Protein AF-A0A0X3BKA9-F1 (afdb_monomer_lite)

Radius of gyration: 15.28 Å; chains: 1; bounding box: 29×26×44 Å

pLDDT: mean 89.86, std 9.81, range [52.78, 97.75]

Sequence (62 aa):
MVFGYDYRRIIPAAVLMGGGFLLLVDDFARTIATTEVPLGILTAFVGAPIFAYLLILRGRES

Foldseek 3Di:
DPPPPPCVVVVVVCCCVVVVVLVVLCVVQVPPDPDRDDSVVSVCVVVVVVVVVVVVVVVVVD

InterPro domains:
  IPR000522 ABC transporter, permease protein, BtuC-like [PF01032] (1-56)
  IPR000522 ABC transporter, permease protein, BtuC-like [PTHR30472] (1-60)
  IPR037294 ABC transporter, BtuC-like [G3DSA:1.10.3470.10] (1-62)
  IPR037294 ABC transporter, BtuC-like [SSF81345] (1-56)

Organism: NCBI:txid83986

Structure (mmCIF, N/CA/C/O backbone):
data_AF-A0A0X3BKA9-F1
#
_entry.id   AF-A0A0X3BKA9-F1
#
loop_
_atom_site.group_PDB
_atom_site.id
_atom_site.type_symbol
_atom_site.label_atom_id
_atom_site.label_alt_id
_atom_site.label_comp_id
_atom_site.label_asym_id
_atom_site.label_entity_id
_atom_site.label_seq_id
_atom_site.pdbx_PDB_ins_code
_atom_site.Cartn_x
_atom_site.Cartn_y
_atom_site.Cartn_z
_atom_site.occupancy
_atom_site.B_iso_or_equiv
_atom_site.auth_seq_id
_atom_site.auth_comp_id
_atom_site.auth_asym_id
_atom_site.auth_atom_id
_atom_site.pdbx_PDB_model_num
ATOM 1 N N . MET A 1 1 ? -12.031 3.289 11.043 1.00 60.06 1 MET A N 1
ATOM 2 C CA . MET A 1 1 ? -13.118 4.296 11.033 1.00 60.06 1 MET A CA 1
ATOM 3 C C . MET A 1 1 ? -14.259 4.020 10.035 1.00 60.06 1 MET A C 1
ATOM 5 O O . MET A 1 1 ? -15.208 4.782 10.054 1.00 60.06 1 MET A O 1
ATOM 9 N N . VAL A 1 2 ? -14.271 2.919 9.256 1.00 64.88 2 VAL A N 1
ATOM 10 C CA . VAL A 1 2 ? -15.428 2.565 8.382 1.00 64.88 2 VAL A CA 1
ATOM 11 C C . VAL A 1 2 ? -16.153 1.271 8.806 1.00 64.88 2 VAL A C 1
ATOM 13 O O . VAL A 1 2 ? -17.372 1.207 8.728 1.00 64.88 2 VAL A O 1
ATOM 16 N N . PHE A 1 3 ? -15.444 0.262 9.334 1.00 71.38 3 PHE A N 1
ATOM 17 C CA . PHE A 1 3 ? -16.019 -1.048 9.713 1.00 71.38 3 PHE A CA 1
ATOM 18 C C . PHE A 1 3 ? -15.907 -1.398 11.213 1.00 71.38 3 PHE A C 1
ATOM 20 O O . PHE A 1 3 ? -16.126 -2.543 11.603 1.00 71.38 3 PHE A O 1
ATOM 27 N N . GLY A 1 4 ? -15.565 -0.433 12.075 1.00 77.88 4 GLY A N 1
ATOM 28 C CA . GLY A 1 4 ? -15.314 -0.700 13.500 1.00 77.88 4 GLY A CA 1
ATOM 29 C C . GLY A 1 4 ? -14.144 -1.673 13.718 1.00 77.88 4 GLY A C 1
ATOM 30 O O . GLY A 1 4 ? -13.141 -1.567 13.017 1.00 77.88 4 GLY A O 1
ATOM 31 N N . TYR A 1 5 ? -14.292 -2.599 14.673 1.00 82.94 5 TYR A N 1
ATOM 32 C CA . TYR A 1 5 ? -13.339 -3.679 14.998 1.00 82.94 5 TYR A CA 1
ATOM 33 C C . TYR A 1 5 ? -13.802 -5.065 14.499 1.00 82.94 5 TYR A C 1
ATOM 35 O O . TYR A 1 5 ? -13.326 -6.095 14.974 1.00 82.94 5 TYR A O 1
ATOM 43 N N . ASP A 1 6 ? -14.742 -5.123 13.549 1.00 91.44 6 ASP A N 1
ATOM 44 C CA . ASP A 1 6 ? -15.206 -6.399 12.994 1.00 91.44 6 ASP A CA 1
ATOM 45 C C . ASP A 1 6 ? -14.234 -6.927 11.926 1.00 91.44 6 ASP A C 1
ATOM 47 O O . ASP A 1 6 ? -14.293 -6.563 10.744 1.00 91.44 6 ASP A O 1
ATOM 51 N N . TYR A 1 7 ? -13.343 -7.831 12.341 1.00 89.50 7 TYR A N 1
ATOM 52 C CA . TYR A 1 7 ? -12.344 -8.445 11.465 1.00 89.50 7 TYR A CA 1
ATOM 53 C C . TYR A 1 7 ? -12.946 -9.182 10.263 1.00 89.50 7 TYR A C 1
ATOM 55 O O . TYR A 1 7 ? -12.311 -9.227 9.209 1.00 89.50 7 TYR A O 1
ATOM 63 N N . ARG A 1 8 ? -14.181 -9.697 10.354 1.00 92.81 8 ARG A N 1
ATOM 64 C CA . ARG A 1 8 ? -14.823 -10.403 9.227 1.00 92.81 8 ARG A CA 1
ATOM 65 C C . ARG A 1 8 ? -15.085 -9.478 8.045 1.00 92.81 8 ARG A C 1
ATOM 67 O O . ARG A 1 8 ? -15.131 -9.949 6.914 1.00 92.81 8 ARG A O 1
ATOM 74 N N . ARG A 1 9 ? -15.249 -8.178 8.299 1.00 91.44 9 ARG A N 1
ATOM 75 C CA . ARG A 1 9 ? -15.425 -7.148 7.265 1.00 91.44 9 ARG A CA 1
ATOM 76 C C . ARG A 1 9 ? -14.104 -6.474 6.910 1.00 91.44 9 ARG A C 1
ATOM 78 O O . ARG A 1 9 ? -13.860 -6.200 5.739 1.00 91.44 9 ARG A O 1
ATOM 85 N N . ILE A 1 10 ? -13.240 -6.247 7.902 1.00 93.69 10 ILE A N 1
ATOM 86 C CA . ILE A 1 10 ? -11.947 -5.576 7.703 1.00 93.69 10 ILE A CA 1
ATOM 87 C C . ILE A 1 10 ? -11.023 -6.400 6.812 1.00 93.69 10 ILE A C 1
ATOM 89 O O . ILE A 1 10 ? -10.426 -5.832 5.907 1.00 93.69 10 ILE A O 1
ATOM 93 N N . ILE A 1 11 ? -10.911 -7.712 7.032 1.00 94.56 11 ILE A N 1
ATOM 94 C CA . ILE A 1 11 ? -10.006 -8.564 6.250 1.00 94.56 11 ILE A CA 1
ATOM 95 C C . ILE A 1 11 ? -10.341 -8.540 4.748 1.00 94.56 11 ILE A C 1
ATOM 97 O O . ILE A 1 11 ? -9.462 -8.168 3.971 1.00 94.56 11 ILE A O 1
ATOM 101 N N . PRO A 1 12 ? -11.574 -8.853 4.294 1.00 94.88 12 PRO A N 1
ATOM 102 C CA . PRO A 1 12 ? -11.887 -8.803 2.867 1.00 94.88 12 PRO A CA 1
ATOM 103 C C . PRO A 1 12 ? -11.779 -7.384 2.297 1.00 94.88 12 PRO A C 1
ATOM 105 O O . PRO A 1 12 ? -11.266 -7.216 1.195 1.00 94.88 12 PRO 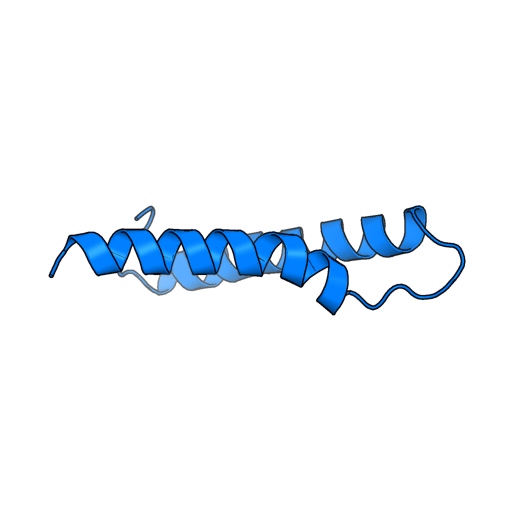A O 1
ATOM 108 N N . ALA A 1 13 ? -12.181 -6.352 3.047 1.00 93.81 13 ALA A N 1
ATOM 109 C CA . ALA A 1 13 ? -12.015 -4.969 2.605 1.00 93.81 13 ALA A CA 1
ATOM 110 C C . ALA A 1 13 ? -10.533 -4.590 2.434 1.00 93.81 13 ALA A C 1
ATOM 112 O O . ALA A 1 13 ? -10.172 -3.959 1.444 1.00 93.81 13 ALA A O 1
ATOM 113 N N . ALA A 1 14 ? -9.666 -4.996 3.364 1.00 93.50 14 ALA A N 1
ATOM 114 C CA . ALA A 1 14 ? -8.231 -4.740 3.305 1.00 93.50 14 ALA A CA 1
ATOM 115 C C . ALA A 1 14 ? -7.569 -5.477 2.136 1.00 93.50 14 ALA A C 1
ATOM 117 O O . ALA A 1 14 ? -6.734 -4.890 1.455 1.00 93.50 14 ALA A O 1
ATOM 118 N N . VAL A 1 15 ? -7.974 -6.721 1.862 1.00 96.75 15 VAL A N 1
ATOM 119 C CA . VAL A 1 15 ? -7.494 -7.478 0.696 1.00 96.75 15 VAL A CA 1
ATOM 120 C C . VAL A 1 15 ? -7.899 -6.786 -0.603 1.00 96.75 15 VAL A C 1
ATOM 122 O O . VAL A 1 15 ? -7.052 -6.589 -1.468 1.00 96.75 15 VAL A O 1
ATOM 125 N N . LEU A 1 16 ? -9.163 -6.375 -0.738 1.00 97.06 16 LEU A N 1
ATOM 126 C CA . LEU A 1 16 ? -9.648 -5.728 -1.960 1.00 97.06 16 LEU A CA 1
ATOM 127 C C . LEU A 1 16 ? -9.010 -4.354 -2.178 1.00 97.06 16 LEU A C 1
ATOM 129 O O . LEU A 1 16 ? -8.545 -4.062 -3.277 1.00 97.06 16 LEU A O 1
ATOM 133 N N . MET A 1 17 ? -8.949 -3.521 -1.139 1.00 95.31 17 MET A N 1
ATOM 134 C CA . MET A 1 17 ? -8.353 -2.188 -1.248 1.00 95.31 17 MET A CA 1
ATOM 135 C C . MET A 1 17 ? -6.835 -2.258 -1.414 1.00 95.31 17 MET A C 1
ATOM 137 O O . MET A 1 17 ? -6.290 -1.586 -2.282 1.00 95.31 17 MET A O 1
ATOM 141 N N . GLY A 1 18 ? -6.149 -3.074 -0.611 1.00 95.25 18 GLY A N 1
ATOM 142 C CA . GLY A 1 18 ? -4.697 -3.228 -0.675 1.00 95.25 18 GLY A CA 1
ATOM 143 C C . GLY A 1 18 ? -4.245 -3.907 -1.965 1.00 95.25 18 GLY A C 1
ATOM 144 O O . GLY A 1 18 ? -3.347 -3.409 -2.635 1.00 95.25 18 GLY A O 1
ATOM 145 N N . GLY A 1 19 ? -4.905 -5.001 -2.353 1.00 97.00 19 GLY A N 1
ATOM 146 C CA . GLY A 1 19 ? -4.633 -5.697 -3.610 1.00 97.00 19 GLY A CA 1
ATOM 147 C C . GLY A 1 19 ? -4.927 -4.824 -4.828 1.00 97.00 19 GLY A C 1
ATOM 148 O O . GLY A 1 19 ? -4.073 -4.695 -5.699 1.00 97.00 19 GLY A O 1
ATOM 149 N N . GLY A 1 20 ? -6.086 -4.157 -4.859 1.00 97.75 20 GLY A N 1
ATOM 150 C CA . GLY A 1 20 ? -6.432 -3.227 -5.935 1.00 97.75 20 GLY A CA 1
ATOM 151 C C . GLY A 1 20 ? -5.454 -2.055 -6.045 1.00 97.75 20 GLY A C 1
ATOM 152 O O . GLY A 1 20 ? -5.020 -1.721 -7.142 1.00 97.75 20 GLY A O 1
ATOM 153 N N . PHE A 1 21 ? -5.044 -1.474 -4.914 1.00 96.31 21 PHE A N 1
ATOM 154 C CA . PHE A 1 21 ? -4.018 -0.432 -4.882 1.00 96.31 21 PHE A CA 1
ATOM 155 C C . PHE A 1 21 ? -2.683 -0.918 -5.459 1.00 96.31 21 PHE A C 1
ATOM 157 O O . PHE A 1 21 ? -2.098 -0.225 -6.286 1.00 96.31 21 PHE A O 1
ATOM 164 N N . LEU A 1 22 ? -2.213 -2.106 -5.066 1.00 95.88 22 LEU A N 1
ATOM 165 C CA . LEU A 1 22 ? -0.946 -2.642 -5.567 1.00 95.88 22 LEU A CA 1
ATOM 166 C C . LEU A 1 22 ? -0.975 -2.897 -7.075 1.00 95.88 22 LEU A C 1
ATOM 168 O O . LEU A 1 22 ? -0.002 -2.560 -7.740 1.00 95.88 22 LEU A O 1
ATOM 172 N N . LEU A 1 23 ? -2.077 -3.431 -7.612 1.00 96.62 23 LEU A N 1
ATOM 173 C CA . LEU A 1 23 ? -2.227 -3.627 -9.059 1.00 96.62 23 LEU A CA 1
ATOM 174 C C . LEU A 1 23 ? -2.181 -2.295 -9.812 1.00 96.62 23 LEU A C 1
ATOM 176 O O . LEU A 1 23 ? -1.427 -2.164 -10.768 1.00 96.62 23 LEU A O 1
ATOM 180 N N . LEU A 1 24 ? -2.909 -1.280 -9.334 1.00 96.00 24 LEU A N 1
ATOM 181 C CA . LEU A 1 24 ? -2.886 0.053 -9.945 1.00 96.00 24 LEU A CA 1
ATOM 182 C C . LEU A 1 24 ? -1.485 0.674 -9.933 1.00 96.00 24 LEU A C 1
ATOM 184 O O . LEU A 1 24 ? -1.074 1.291 -10.914 1.00 96.00 24 LEU A O 1
ATOM 188 N N . VAL A 1 25 ? -0.749 0.527 -8.829 1.00 94.88 25 VAL A N 1
ATOM 189 C CA . VAL A 1 25 ? 0.619 1.048 -8.727 1.00 94.88 25 VAL A CA 1
ATOM 190 C C . VAL A 1 25 ? 1.585 0.260 -9.618 1.00 94.88 25 VAL A C 1
ATOM 192 O O . VAL A 1 25 ? 2.463 0.878 -10.213 1.00 94.88 25 VAL A O 1
ATOM 195 N N . ASP A 1 26 ? 1.430 -1.061 -9.746 1.00 94.06 26 ASP A N 1
ATOM 196 C CA . ASP A 1 26 ? 2.260 -1.899 -10.628 1.00 94.06 26 ASP A CA 1
ATOM 197 C C . ASP A 1 26 ? 2.027 -1.564 -12.103 1.00 94.06 26 ASP A C 1
ATOM 199 O O . ASP A 1 26 ? 2.983 -1.328 -12.844 1.00 94.06 26 ASP A O 1
ATOM 203 N N . ASP A 1 27 ? 0.765 -1.425 -12.511 1.00 94.44 2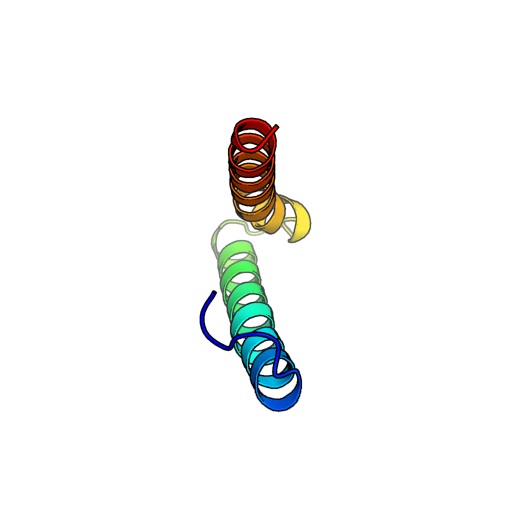7 ASP A N 1
ATOM 204 C CA . ASP A 1 27 ? 0.402 -1.001 -13.864 1.00 94.44 27 ASP A CA 1
ATOM 205 C C . ASP A 1 27 ? 0.968 0.392 -14.176 1.00 94.44 27 ASP A C 1
ATOM 207 O O . ASP A 1 27 ? 1.503 0.632 -15.265 1.00 94.44 27 ASP A O 1
ATOM 211 N N . PHE A 1 28 ? 0.916 1.307 -13.202 1.00 93.06 28 PHE A N 1
ATOM 212 C CA . PHE A 1 28 ? 1.517 2.632 -13.334 1.00 93.06 28 PHE A CA 1
ATOM 213 C C . PHE A 1 28 ? 3.046 2.559 -13.442 1.00 93.06 28 PHE A C 1
ATOM 215 O O . PHE A 1 28 ? 3.635 3.203 -14.309 1.00 93.06 28 PHE A O 1
ATOM 222 N N . ALA A 1 29 ? 3.702 1.730 -12.626 1.00 92.38 29 ALA A N 1
ATOM 223 C CA . ALA A 1 29 ? 5.150 1.516 -12.675 1.00 92.38 29 ALA A CA 1
ATOM 224 C C . ALA A 1 29 ? 5.611 1.048 -14.063 1.00 92.38 29 ALA A C 1
ATOM 226 O O . ALA A 1 29 ? 6.611 1.542 -14.586 1.00 92.38 29 ALA A O 1
ATOM 227 N N . ARG A 1 30 ? 4.847 0.133 -14.672 1.00 91.06 30 ARG A N 1
ATOM 228 C CA . ARG A 1 30 ? 5.117 -0.425 -16.006 1.00 91.06 30 ARG A CA 1
ATOM 229 C C . ARG A 1 30 ? 4.861 0.559 -17.144 1.00 91.06 30 ARG A C 1
ATOM 231 O O . ARG A 1 30 ? 5.406 0.377 -18.227 1.00 91.06 30 ARG A O 1
ATOM 238 N N . THR A 1 31 ? 4.025 1.575 -16.932 1.00 92.38 31 THR A N 1
ATOM 239 C CA . THR A 1 31 ? 3.701 2.573 -17.964 1.00 92.38 31 THR A CA 1
ATOM 240 C C . THR A 1 31 ? 4.622 3.787 -17.941 1.00 92.38 31 THR A C 1
ATOM 242 O O . THR A 1 31 ? 4.876 4.363 -18.998 1.00 92.38 31 THR A O 1
ATOM 245 N N . ILE A 1 32 ? 5.146 4.186 -16.779 1.00 90.50 32 ILE A N 1
ATOM 246 C CA . ILE A 1 32 ? 5.989 5.391 -16.663 1.00 90.50 32 ILE A CA 1
ATOM 247 C C . ILE A 1 32 ? 7.451 5.185 -17.068 1.00 90.50 32 ILE A C 1
ATOM 249 O O . ILE A 1 32 ? 8.157 6.164 -17.309 1.00 90.50 32 ILE A O 1
ATOM 253 N N . ALA A 1 33 ? 7.927 3.942 -17.118 1.00 86.50 33 ALA A N 1
ATOM 254 C CA . ALA A 1 33 ? 9.320 3.640 -17.40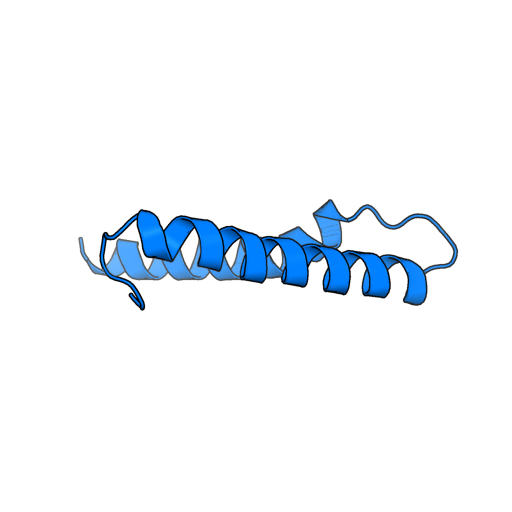3 1.00 86.50 33 ALA A CA 1
ATOM 255 C C . ALA A 1 33 ? 9.458 2.344 -18.202 1.00 86.50 33 ALA A C 1
ATOM 257 O O . ALA A 1 33 ? 8.791 1.350 -17.938 1.00 86.50 33 ALA A O 1
ATOM 258 N N . THR A 1 34 ? 10.389 2.347 -19.155 1.00 83.94 34 THR A N 1
ATOM 259 C CA . THR A 1 34 ? 10.786 1.148 -19.909 1.00 83.94 34 THR A CA 1
ATOM 260 C C . THR A 1 34 ? 11.659 0.205 -19.075 1.00 83.94 34 THR A C 1
ATOM 262 O O . THR A 1 34 ? 11.833 -0.960 -19.421 1.00 83.94 34 THR A O 1
ATOM 265 N N . THR A 1 35 ? 12.235 0.723 -17.990 1.00 86.44 35 THR A N 1
ATOM 266 C CA . THR A 1 35 ? 13.049 -0.003 -17.013 1.00 86.44 35 THR A CA 1
ATOM 267 C C . THR A 1 35 ? 12.208 -0.358 -15.793 1.00 86.44 35 THR A C 1
ATOM 269 O O . THR A 1 35 ? 11.299 0.385 -15.432 1.00 86.44 35 THR A O 1
ATOM 272 N N . GLU A 1 36 ? 12.540 -1.458 -15.115 1.00 84.75 36 GLU A N 1
ATOM 273 C CA . GLU A 1 36 ? 11.809 -1.876 -13.916 1.00 84.75 36 GLU A CA 1
ATOM 274 C C . GLU A 1 36 ? 11.964 -0.851 -12.784 1.00 84.75 36 GLU A C 1
ATOM 276 O O . GLU A 1 36 ? 13.012 -0.745 -12.144 1.00 84.75 36 GLU A O 1
ATOM 281 N N . VAL A 1 37 ? 10.903 -0.078 -12.539 1.00 89.50 37 VAL A N 1
ATOM 282 C CA . VAL A 1 37 ? 10.818 0.820 -11.386 1.00 89.50 37 VAL A CA 1
ATOM 283 C C . VAL A 1 37 ? 10.486 -0.016 -10.154 1.00 89.50 37 VAL A C 1
ATOM 285 O O . VAL A 1 37 ? 9.468 -0.711 -10.149 1.00 89.50 37 VAL A O 1
ATOM 288 N N . PRO A 1 38 ? 11.284 0.06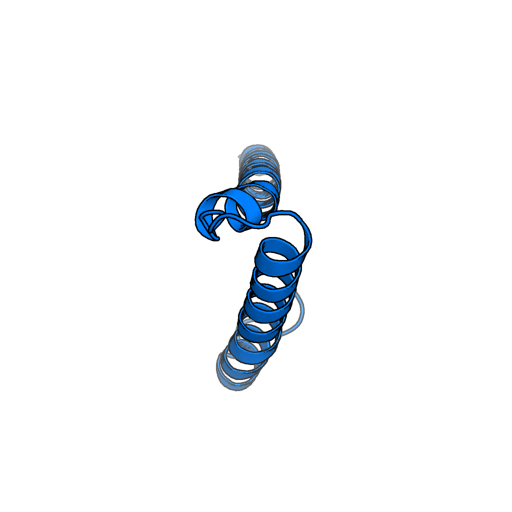5 -9.076 1.00 91.44 38 PRO A N 1
ATOM 289 C CA . PRO A 1 38 ? 10.958 -0.618 -7.836 1.00 91.44 38 PRO A CA 1
ATOM 290 C C . PRO A 1 38 ? 9.605 -0.147 -7.296 1.00 91.44 38 PRO A C 1
ATOM 292 O O . PRO A 1 38 ? 9.454 1.009 -6.893 1.00 91.44 38 PRO A O 1
ATOM 295 N N . LEU A 1 39 ? 8.633 -1.060 -7.228 1.00 92.31 39 LEU A N 1
ATOM 296 C CA . LEU A 1 39 ? 7.271 -0.776 -6.759 1.00 92.31 39 LEU A CA 1
ATOM 297 C C . LEU A 1 39 ? 7.258 -0.096 -5.379 1.00 92.31 39 LEU A C 1
ATOM 299 O O . LEU A 1 39 ? 6.442 0.784 -5.112 1.00 92.31 39 LEU A O 1
ATOM 303 N N . GLY A 1 40 ? 8.214 -0.467 -4.520 1.00 93.62 40 GLY A N 1
ATOM 304 C CA . GLY A 1 40 ? 8.392 0.106 -3.187 1.00 93.62 40 GLY A CA 1
ATOM 305 C C . GLY A 1 40 ? 8.604 1.622 -3.176 1.00 93.62 40 GLY A C 1
ATOM 306 O O . GLY A 1 40 ? 8.178 2.279 -2.233 1.00 93.62 40 GLY A O 1
ATOM 307 N N . ILE A 1 41 ? 9.207 2.198 -4.221 1.00 93.44 41 ILE A N 1
ATOM 308 C CA . ILE A 1 41 ? 9.385 3.654 -4.327 1.00 93.44 41 ILE A CA 1
ATOM 309 C C . ILE A 1 41 ? 8.020 4.326 -4.507 1.00 93.44 41 ILE A C 1
ATOM 311 O O . ILE A 1 41 ? 7.693 5.268 -3.790 1.00 93.44 41 ILE A O 1
ATOM 315 N N . LEU A 1 42 ? 7.199 3.811 -5.425 1.00 93.69 42 LEU A N 1
ATOM 316 C CA . LEU A 1 42 ? 5.883 4.376 -5.731 1.00 93.69 42 LEU A CA 1
ATOM 317 C C . LEU A 1 42 ? 4.905 4.213 -4.566 1.00 93.69 42 LEU A C 1
ATOM 319 O O . LEU A 1 42 ? 4.195 5.155 -4.217 1.00 93.69 42 LEU A O 1
ATOM 323 N N . THR A 1 43 ? 4.899 3.051 -3.910 1.00 95.56 43 THR A N 1
ATOM 324 C CA . THR A 1 43 ? 4.052 2.849 -2.728 1.00 95.56 43 THR A CA 1
ATOM 325 C C . THR A 1 43 ? 4.513 3.700 -1.544 1.00 95.56 43 THR A C 1
ATOM 327 O O . THR A 1 43 ? 3.666 4.195 -0.798 1.00 95.56 43 THR A O 1
ATOM 330 N N . ALA A 1 44 ? 5.820 3.957 -1.390 1.00 95.69 44 ALA A N 1
ATOM 331 C CA . ALA A 1 44 ? 6.344 4.833 -0.342 1.00 95.69 44 ALA A CA 1
ATOM 332 C C . ALA A 1 44 ? 5.897 6.295 -0.503 1.00 95.69 44 ALA A C 1
ATOM 334 O O . ALA A 1 44 ? 5.635 6.948 0.507 1.00 95.69 44 ALA A O 1
ATOM 335 N N . PHE A 1 45 ? 5.724 6.795 -1.732 1.00 95.12 45 PHE A N 1
ATOM 336 C CA . PHE A 1 45 ? 5.175 8.139 -1.967 1.00 95.12 45 PHE A CA 1
ATOM 337 C C . PHE A 1 45 ? 3.753 8.317 -1.427 1.00 95.12 45 PHE A C 1
ATOM 339 O O . PHE A 1 45 ? 3.369 9.433 -1.090 1.00 95.12 45 PHE A O 1
ATOM 346 N N . VAL A 1 46 ? 2.982 7.236 -1.310 1.00 95.19 46 VAL A N 1
ATOM 347 C CA . VAL A 1 46 ? 1.639 7.255 -0.713 1.00 95.19 46 VAL A CA 1
ATOM 348 C C . VAL A 1 46 ? 1.708 6.933 0.780 1.00 95.19 46 VAL A C 1
ATOM 350 O O . VAL A 1 46 ? 1.114 7.626 1.606 1.00 95.19 46 VAL A O 1
ATOM 353 N N . GLY A 1 47 ? 2.470 5.902 1.146 1.00 95.44 47 GLY A N 1
ATOM 354 C CA . GLY A 1 47 ? 2.579 5.426 2.522 1.00 95.44 47 GLY A CA 1
ATOM 355 C C . G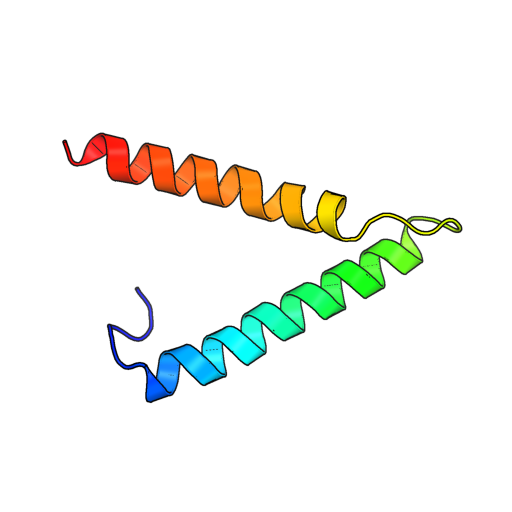LY A 1 47 ? 3.243 6.428 3.465 1.00 95.44 47 GLY A C 1
ATOM 356 O O . GLY A 1 47 ? 2.758 6.612 4.579 1.00 95.44 47 GLY A O 1
ATOM 357 N N . ALA A 1 48 ? 4.311 7.107 3.034 1.00 96.75 48 ALA A N 1
ATOM 358 C CA . ALA A 1 48 ? 5.052 8.029 3.894 1.00 96.75 48 ALA A CA 1
ATOM 359 C C . ALA A 1 48 ? 4.226 9.267 4.298 1.00 96.75 48 ALA A C 1
ATOM 361 O O . ALA A 1 48 ? 4.166 9.547 5.498 1.00 96.75 48 ALA A O 1
ATOM 362 N N . PRO A 1 49 ? 3.516 9.969 3.388 1.00 96.00 49 PRO A N 1
ATOM 363 C CA . PRO A 1 49 ? 2.620 11.058 3.778 1.00 96.00 49 PRO A CA 1
ATOM 364 C C . PRO A 1 49 ? 1.467 10.602 4.672 1.00 96.00 49 PRO A C 1
ATOM 366 O O . PRO A 1 49 ? 1.162 11.279 5.652 1.00 96.00 49 PRO A O 1
ATOM 369 N N . ILE A 1 50 ? 0.849 9.449 4.381 1.00 95.31 50 ILE A N 1
ATOM 370 C CA . ILE A 1 50 ? -0.226 8.898 5.223 1.00 95.31 50 ILE A CA 1
ATOM 371 C C . ILE A 1 50 ? 0.307 8.601 6.625 1.00 95.31 50 ILE A C 1
ATOM 373 O O . ILE A 1 50 ? -0.310 8.986 7.615 1.00 95.31 50 ILE A O 1
ATOM 377 N N . PHE A 1 51 ? 1.469 7.955 6.727 1.00 95.00 51 PHE A N 1
ATOM 378 C CA . PHE A 1 51 ? 2.082 7.639 8.010 1.00 95.00 51 PHE A CA 1
ATOM 379 C C . PHE A 1 51 ? 2.446 8.904 8.796 1.00 95.00 51 PHE A C 1
ATOM 381 O O . PHE A 1 51 ? 2.119 9.002 9.978 1.00 95.00 51 PHE A O 1
ATOM 388 N N . ALA A 1 52 ? 3.052 9.896 8.139 1.00 96.12 52 ALA A N 1
ATOM 389 C CA . ALA A 1 52 ? 3.360 11.186 8.749 1.00 96.12 52 ALA A CA 1
ATOM 390 C C . ALA A 1 52 ? 2.090 11.898 9.244 1.00 96.12 52 ALA A C 1
ATOM 392 O O . ALA A 1 52 ? 2.058 12.387 10.372 1.00 96.12 52 ALA A O 1
ATOM 393 N N . TYR A 1 53 ? 1.020 11.898 8.444 1.00 95.25 53 TYR A N 1
ATOM 394 C CA . TYR A 1 53 ? -0.273 12.459 8.832 1.00 95.25 53 TYR A CA 1
ATOM 395 C C . TYR A 1 53 ? -0.853 11.765 10.070 1.00 95.25 53 TYR A C 1
ATOM 397 O O . TYR A 1 53 ? -1.254 1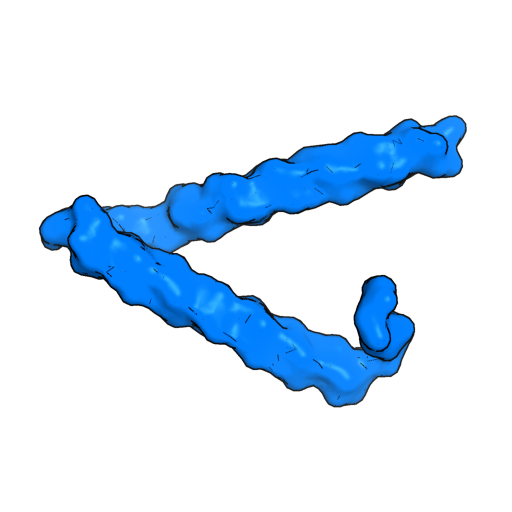2.438 11.020 1.00 95.25 53 TYR A O 1
ATOM 405 N N . LEU A 1 54 ? -0.849 10.428 10.099 1.00 93.50 54 LEU A N 1
ATOM 406 C CA . LEU A 1 54 ? -1.320 9.654 11.251 1.00 93.50 54 LEU A CA 1
ATOM 407 C C . LEU A 1 54 ? -0.482 9.925 12.509 1.00 93.50 54 LEU A C 1
ATOM 409 O O . LEU A 1 54 ? -1.032 10.011 13.607 1.00 93.50 54 LEU A O 1
ATOM 413 N N . LEU A 1 55 ? 0.834 10.087 12.354 1.00 95.19 55 LEU A N 1
ATOM 414 C CA . LEU A 1 55 ? 1.744 10.397 13.455 1.00 95.19 55 LEU A CA 1
ATOM 415 C C . LEU A 1 55 ? 1.466 11.786 14.040 1.00 95.19 55 LEU A C 1
ATOM 417 O O . LEU A 1 55 ? 1.379 11.925 15.259 1.00 95.19 55 LEU A O 1
ATOM 421 N N . ILE A 1 56 ? 1.260 12.792 13.186 1.00 95.19 56 ILE A N 1
ATOM 422 C CA . ILE A 1 56 ? 0.885 14.147 13.613 1.00 95.19 56 ILE A CA 1
ATOM 423 C C . ILE A 1 56 ? -0.484 14.132 14.296 1.00 95.19 56 ILE A C 1
ATOM 425 O O . ILE A 1 56 ? -0.650 14.767 15.333 1.00 95.19 56 ILE A O 1
ATOM 429 N N . LEU A 1 57 ? -1.459 13.400 13.748 1.00 92.19 57 LEU A N 1
ATOM 430 C CA . LEU A 1 57 ? -2.800 13.310 14.323 1.00 92.19 57 LEU A CA 1
ATOM 431 C C . LEU A 1 57 ? -2.761 12.726 15.741 1.00 92.19 57 LEU A C 1
ATOM 433 O O . LEU A 1 57 ? -3.342 13.312 16.648 1.00 92.19 57 LEU A O 1
ATOM 437 N N . ARG A 1 58 ? -2.018 11.630 15.949 1.00 84.88 58 ARG A N 1
ATOM 438 C CA . ARG A 1 58 ? -1.872 11.007 17.275 1.00 84.88 58 ARG A CA 1
ATOM 439 C C . ARG A 1 58 ? -1.052 11.860 18.243 1.00 84.88 58 ARG A C 1
ATOM 441 O O . ARG A 1 58 ? -1.324 11.859 19.436 1.00 84.88 58 ARG A O 1
ATOM 448 N N . GLY A 1 59 ? -0.077 12.619 17.741 1.00 80.38 59 GLY A N 1
ATOM 449 C CA . GLY A 1 59 ? 0.696 13.568 18.547 1.00 80.38 59 GLY A CA 1
ATOM 450 C C . GLY A 1 59 ? -0.127 14.734 19.111 1.00 80.38 59 GLY A C 1
ATOM 451 O O . GLY A 1 59 ? 0.351 15.415 20.007 1.00 80.38 59 GLY A O 1
ATOM 452 N N . ARG A 1 60 ? -1.351 14.965 18.615 1.00 68.56 60 ARG A N 1
ATOM 453 C CA . ARG A 1 60 ? -2.273 16.003 19.113 1.00 68.56 60 ARG A CA 1
ATOM 454 C C . ARG A 1 60 ? -3.204 15.526 20.233 1.00 68.56 60 ARG A C 1
ATOM 456 O O . ARG A 1 60 ? -3.950 16.342 20.763 1.00 68.56 60 ARG A O 1
ATOM 463 N N . GLU A 1 61 ? -3.202 14.231 20.548 1.00 62.00 61 GLU A N 1
ATOM 464 C CA . GLU A 1 61 ? -4.053 13.620 21.583 1.00 62.00 61 GLU A CA 1
ATOM 465 C C . GLU A 1 61 ? -3.328 13.436 22.933 1.00 62.00 61 GLU A C 1
ATOM 467 O O . GLU A 1 61 ? -3.913 12.884 23.864 1.00 62.00 61 GLU A O 1
ATOM 472 N N . SER A 1 62 ? -2.072 13.888 23.042 1.00 52.78 62 SER A N 1
ATOM 473 C CA . SER A 1 62 ? -1.239 13.838 24.253 1.00 52.78 62 SER A CA 1
ATOM 474 C C . SER A 1 62 ? -0.829 15.230 24.710 1.00 52.78 62 SER A C 1
ATOM 476 O O . SER A 1 62 ? -0.474 15.322 25.905 1.00 52.78 62 SER A O 1
#

Secondary structure (DSSP, 8-state):
--STT-HHHHHHHHHHHHHHHHHHHHHHHHHH-SS---HHHHHHHHHHHHHHHHHHHHHT--